Protein AF-A0A3R7WYT6-F1 (afdb_monomer)

Organism: Aphanomyces astaci (NCBI:txid112090)

Sequence (125 aa):
LLHLFDGASHAQTTALLLATGFLLGGPANLISTAISADLGSHDSLREDTAALATVTGIIDGTGSVGAAIVQFLVGYLAGCHPVGEGGTMVCTWGPVFVLLQVSGILSCVCLVPLVANELKRTCRR

Radius of gyration: 19.79 Å; Cα contacts (8 Å, |Δi|>4): 42; chains: 1; bounding box: 41×32×58 Å

Mean predicted aligned error: 7.79 Å

Secondary structure (DSSP, 8-state):
-GGG-TT--HHHHHHHHHHHHHHHHHHHHHHHHHHHHHHHHSTTTSS-HHHHHHHHHHHHHHHHHHHHHHHHHHHHHTSEEEETTTTEEEE-SHHHHHHHHHHHHHHHHHHHHHHHHHHHHHHT-

Structure (mmCIF, N/CA/C/O backbone):
data_AF-A0A3R7WYT6-F1
#
_entry.id   AF-A0A3R7WYT6-F1
#
loop_
_atom_site.group_PDB
_atom_site.id
_atom_site.type_symbol
_atom_site.label_atom_id
_atom_site.label_alt_id
_atom_site.label_comp_id
_atom_site.label_asym_id
_atom_site.label_entity_id
_atom_site.label_seq_id
_atom_site.pdbx_PDB_ins_code
_atom_site.Cartn_x
_atom_site.Cartn_y
_atom_site.Cartn_z
_atom_site.occupancy
_atom_site.B_iso_or_equiv
_atom_site.auth_seq_id
_atom_site.auth_comp_id
_atom_site.auth_asym_id
_atom_site.auth_atom_id
_atom_site.pdbx_PDB_model_num
ATOM 1 N N . LEU A 1 1 ? 1.431 2.350 -19.086 1.00 50.31 1 LEU A N 1
ATOM 2 C CA . LEU A 1 1 ? 2.169 3.186 -18.111 1.00 50.31 1 LEU A CA 1
ATOM 3 C C . LEU A 1 1 ? 3.661 2.838 -18.059 1.00 50.31 1 LEU A C 1
ATOM 5 O O . LEU A 1 1 ? 4.454 3.752 -18.171 1.00 50.31 1 LEU A O 1
ATOM 9 N N . LEU A 1 2 ? 4.060 1.557 -17.996 1.00 50.03 2 LEU A N 1
ATOM 10 C CA . LEU A 1 2 ? 5.475 1.136 -18.108 1.00 50.03 2 LEU A CA 1
ATOM 11 C C . LEU A 1 2 ? 6.174 1.605 -19.401 1.00 50.03 2 LEU A C 1
ATOM 13 O O . LEU A 1 2 ? 7.312 2.047 -19.342 1.00 50.03 2 LEU A O 1
ATOM 17 N N . HIS A 1 3 ? 5.468 1.641 -20.536 1.00 54.06 3 HIS A N 1
ATOM 18 C CA . HIS A 1 3 ? 5.994 2.206 -21.791 1.00 54.06 3 HIS A CA 1
ATOM 19 C C . HIS A 1 3 ? 6.147 3.744 -21.806 1.00 54.06 3 HIS A C 1
ATOM 21 O O . HIS A 1 3 ? 6.733 4.268 -22.742 1.00 54.06 3 HIS A O 1
ATOM 27 N N . LEU A 1 4 ? 5.636 4.483 -20.804 1.00 54.91 4 LEU A N 1
ATOM 28 C CA . LEU A 1 4 ? 5.896 5.931 -20.671 1.00 54.91 4 LEU A CA 1
ATOM 29 C C . LEU A 1 4 ? 7.208 6.235 -19.927 1.00 54.91 4 LEU A C 1
ATOM 31 O O . LEU A 1 4 ? 7.649 7.379 -19.933 1.00 54.91 4 LEU A O 1
ATOM 35 N N . PHE A 1 5 ? 7.815 5.238 -19.275 1.00 57.91 5 PHE A N 1
ATOM 36 C CA . PHE A 1 5 ? 9.052 5.402 -18.503 1.00 57.91 5 PHE A CA 1
ATOM 37 C C . PHE A 1 5 ? 10.320 5.072 -19.286 1.00 57.91 5 PHE A C 1
ATOM 39 O O . PHE A 1 5 ? 11.415 5.254 -18.752 1.00 57.91 5 PHE A O 1
ATOM 46 N N . ASP A 1 6 ? 10.183 4.637 -20.539 1.00 52.59 6 ASP A N 1
ATOM 47 C CA . ASP A 1 6 ? 11.293 4.362 -21.451 1.00 52.59 6 ASP A CA 1
ATOM 48 C C . ASP A 1 6 ? 11.920 5.702 -21.902 1.00 52.59 6 ASP A C 1
ATOM 50 O O . ASP A 1 6 ? 11.679 6.206 -22.995 1.00 52.59 6 ASP A O 1
ATOM 54 N N . GLY A 1 7 ? 12.621 6.364 -20.971 1.00 59.94 7 GLY A N 1
ATOM 55 C CA . GLY A 1 7 ? 13.177 7.715 -21.122 1.00 59.94 7 GLY A CA 1
ATOM 56 C C . GLY A 1 7 ? 12.939 8.682 -19.951 1.00 59.94 7 GLY A C 1
ATOM 57 O O . GLY A 1 7 ? 13.263 9.862 -20.077 1.00 59.94 7 GLY A O 1
ATOM 58 N N . ALA A 1 8 ? 12.378 8.236 -18.819 1.00 67.06 8 ALA A N 1
ATOM 59 C CA . ALA A 1 8 ? 12.153 9.115 -17.667 1.00 67.06 8 ALA A CA 1
ATOM 60 C C . ALA A 1 8 ? 13.474 9.586 -17.036 1.00 67.06 8 ALA A C 1
ATOM 62 O O . ALA A 1 8 ? 14.375 8.789 -16.768 1.00 67.06 8 ALA A O 1
ATOM 63 N N . SER A 1 9 ? 13.582 10.889 -16.758 1.00 79.81 9 SER A N 1
ATOM 64 C CA . SER A 1 9 ? 14.785 11.442 -16.134 1.00 79.81 9 SER A CA 1
ATOM 65 C C . SER A 1 9 ? 14.929 10.950 -14.689 1.00 79.81 9 SER A C 1
ATOM 67 O O . SER A 1 9 ? 13.937 10.705 -13.997 1.00 79.81 9 SER A O 1
ATOM 69 N N . HIS A 1 10 ? 16.164 10.863 -14.186 1.00 77.94 10 HIS A N 1
ATOM 70 C CA . HIS A 1 10 ? 16.430 10.479 -12.792 1.00 77.94 10 HIS A CA 1
ATOM 71 C C . HIS A 1 10 ? 15.645 11.328 -11.777 1.00 77.94 10 HIS A C 1
ATOM 73 O O . HIS A 1 10 ? 15.231 10.819 -10.734 1.00 77.94 10 HIS A O 1
ATOM 79 N N . ALA A 1 11 ? 15.383 12.599 -12.100 1.00 85.00 11 ALA A N 1
ATOM 80 C CA . ALA A 1 11 ? 14.585 13.489 -11.264 1.00 85.00 11 ALA A CA 1
ATOM 81 C C . ALA A 1 11 ? 13.107 13.070 -11.212 1.00 85.00 11 ALA A C 1
ATOM 83 O O . ALA A 1 11 ? 12.509 13.092 -10.139 1.00 85.00 11 ALA A O 1
ATOM 84 N N . GLN A 1 12 ? 12.525 12.635 -12.336 1.00 82.25 12 GLN A N 1
ATOM 85 C CA . GLN A 1 12 ? 11.139 12.159 -12.380 1.00 82.25 12 GLN A CA 1
ATOM 86 C C . GLN A 1 12 ? 10.973 10.873 -11.574 1.00 82.25 12 GLN A C 1
ATOM 88 O O . GLN A 1 12 ? 10.080 10.793 -10.735 1.00 82.25 12 GLN A O 1
ATOM 93 N N . THR A 1 13 ? 11.862 9.897 -11.767 1.00 82.75 13 THR A N 1
ATOM 94 C CA . THR A 1 13 ? 11.832 8.641 -11.004 1.00 82.75 13 THR A CA 1
ATOM 95 C C . THR A 1 13 ? 12.000 8.899 -9.509 1.00 82.75 13 THR A C 1
ATOM 97 O O . THR A 1 13 ? 11.243 8.360 -8.708 1.00 82.75 13 THR A O 1
ATOM 100 N N . THR A 1 14 ? 12.921 9.785 -9.121 1.00 84.75 14 THR A N 1
ATOM 101 C CA . THR A 1 14 ? 13.118 10.161 -7.710 1.00 84.75 14 THR A CA 1
ATOM 102 C C . THR A 1 14 ? 11.873 10.825 -7.123 1.00 84.75 14 THR A C 1
ATOM 104 O O . THR A 1 14 ? 11.423 10.436 -6.047 1.00 84.75 14 THR A O 1
ATOM 107 N N . ALA A 1 15 ? 11.277 11.789 -7.831 1.00 89.19 15 ALA A N 1
ATOM 108 C CA . ALA A 1 15 ? 10.064 12.465 -7.378 1.00 89.19 15 ALA A CA 1
ATOM 109 C C . ALA A 1 15 ? 8.888 11.490 -7.224 1.00 89.19 15 ALA A C 1
ATOM 111 O O . ALA A 1 15 ? 8.150 11.560 -6.245 1.00 89.19 15 ALA A O 1
ATOM 112 N N . LEU A 1 16 ? 8.737 10.548 -8.157 1.00 85.88 16 LEU A N 1
ATOM 113 C CA . LEU A 1 16 ? 7.693 9.527 -8.110 1.00 85.88 16 LEU A CA 1
ATOM 114 C C . LEU A 1 16 ? 7.899 8.540 -6.965 1.00 85.88 16 LEU A C 1
ATOM 116 O O . LEU A 1 16 ? 6.942 8.235 -6.259 1.00 85.88 16 LEU A O 1
ATOM 120 N N . LEU A 1 17 ? 9.127 8.071 -6.739 1.00 86.56 17 LEU A N 1
ATOM 121 C CA . LEU A 1 17 ? 9.446 7.210 -5.598 1.00 86.56 17 LEU A CA 1
ATOM 122 C C . LEU A 1 17 ? 9.182 7.925 -4.267 1.00 86.56 17 LEU A C 1
ATOM 124 O O . LEU A 1 17 ? 8.598 7.340 -3.359 1.00 86.56 17 LEU A O 1
ATOM 128 N N . LEU A 1 18 ? 9.540 9.206 -4.164 1.00 88.56 18 LEU A N 1
ATOM 129 C CA . LEU A 1 18 ? 9.296 9.998 -2.960 1.00 88.56 18 LEU A CA 1
ATOM 130 C C . LEU A 1 18 ? 7.796 10.230 -2.722 1.00 88.56 18 LEU A C 1
ATOM 132 O O . LEU A 1 18 ? 7.304 10.022 -1.613 1.00 88.56 18 LEU A O 1
ATOM 136 N N . ALA A 1 19 ? 7.058 10.602 -3.770 1.00 88.69 19 ALA A N 1
ATOM 137 C CA . ALA A 1 19 ? 5.615 10.802 -3.697 1.00 88.69 19 ALA A CA 1
ATOM 138 C C . ALA A 1 19 ? 4.882 9.503 -3.340 1.00 88.69 19 ALA A C 1
ATOM 140 O O . ALA A 1 19 ? 4.051 9.499 -2.437 1.00 88.69 19 ALA A O 1
ATOM 141 N N . THR A 1 20 ? 5.204 8.391 -4.004 1.00 86.56 20 THR A N 1
ATOM 142 C CA . THR A 1 20 ? 4.601 7.083 -3.706 1.00 86.56 20 THR A CA 1
ATOM 143 C C . THR A 1 20 ? 4.951 6.596 -2.304 1.00 86.56 20 THR A C 1
ATOM 145 O O . THR A 1 20 ? 4.057 6.138 -1.602 1.00 86.56 20 THR A O 1
ATOM 148 N N . GLY A 1 21 ? 6.195 6.759 -1.843 1.00 86.62 21 GLY A N 1
ATOM 149 C CA . GLY A 1 21 ? 6.590 6.416 -0.475 1.00 86.62 21 GLY A CA 1
ATOM 150 C C . GLY A 1 21 ? 5.810 7.204 0.579 1.00 86.62 21 GLY A C 1
ATOM 151 O O . GLY A 1 21 ? 5.282 6.616 1.523 1.00 86.62 21 GLY A O 1
ATOM 152 N N . PHE A 1 22 ? 5.661 8.518 0.388 1.00 87.06 22 PHE A N 1
ATOM 153 C CA . PHE A 1 22 ? 4.864 9.363 1.279 1.00 87.06 22 PHE A CA 1
ATOM 154 C C . PHE A 1 22 ? 3.374 8.984 1.258 1.00 87.06 22 PHE A C 1
ATOM 156 O O . PHE A 1 22 ? 2.761 8.797 2.311 1.00 87.06 22 PHE A O 1
ATOM 163 N N . LEU A 1 23 ? 2.799 8.827 0.061 1.00 86.25 23 LEU A N 1
ATOM 164 C CA . LEU A 1 23 ? 1.373 8.559 -0.136 1.00 86.25 23 LEU A CA 1
ATOM 165 C C . LEU A 1 23 ? 0.949 7.132 0.218 1.00 86.25 23 LEU A C 1
ATOM 167 O O . LEU A 1 23 ? -0.227 6.932 0.486 1.00 86.25 23 LEU A O 1
ATOM 171 N N . LEU A 1 24 ? 1.844 6.143 0.218 1.00 85.38 24 LEU A N 1
ATOM 172 C CA . LEU A 1 24 ? 1.527 4.793 0.700 1.00 85.38 24 LEU A CA 1
ATOM 173 C C . LEU A 1 24 ? 1.856 4.644 2.187 1.00 85.38 24 LEU A C 1
ATOM 175 O O . LEU A 1 24 ? 1.044 4.111 2.942 1.00 85.38 24 LEU A O 1
ATOM 179 N N . GLY A 1 25 ? 3.020 5.136 2.620 1.00 84.94 25 GLY A N 1
ATOM 180 C CA . GLY A 1 25 ? 3.475 5.006 4.003 1.00 84.94 25 GLY A CA 1
ATOM 181 C C . GLY A 1 25 ? 2.586 5.756 4.995 1.00 84.94 25 GLY A C 1
ATOM 182 O O . GLY A 1 25 ? 2.270 5.224 6.056 1.00 84.94 25 GLY A O 1
ATOM 183 N N . GLY A 1 26 ? 2.128 6.962 4.642 1.00 84.75 26 GLY A N 1
ATOM 184 C CA . GLY A 1 26 ? 1.229 7.753 5.488 1.00 84.75 26 GLY A CA 1
ATOM 185 C C . GLY A 1 26 ? -0.097 7.034 5.777 1.00 84.75 26 GLY A C 1
ATOM 186 O O . GLY A 1 26 ? -0.370 6.719 6.935 1.00 84.75 26 GLY A O 1
ATOM 187 N N . PRO A 1 27 ? -0.916 6.722 4.755 1.00 84.44 27 PRO A N 1
ATOM 188 C CA . PRO A 1 27 ? -2.189 6.028 4.933 1.00 84.44 27 PRO A CA 1
ATOM 189 C C . PRO A 1 27 ? -2.065 4.653 5.587 1.00 84.44 27 PRO A C 1
ATOM 191 O O . PRO A 1 27 ? -2.882 4.337 6.444 1.00 84.44 27 PRO A O 1
ATOM 194 N N . ALA A 1 28 ? -1.045 3.853 5.252 1.00 85.75 28 ALA A N 1
ATOM 195 C CA . ALA A 1 28 ? -0.854 2.539 5.871 1.00 85.75 28 ALA A CA 1
ATOM 196 C C . ALA A 1 28 ? -0.652 2.642 7.396 1.00 85.75 28 ALA A C 1
ATOM 198 O O . ALA A 1 28 ? -1.309 1.932 8.160 1.00 85.75 28 ALA A O 1
ATOM 199 N N . ASN A 1 29 ? 0.187 3.583 7.843 1.00 87.12 29 ASN A N 1
ATOM 200 C CA . ASN A 1 29 ? 0.417 3.834 9.267 1.00 87.12 29 ASN A CA 1
ATOM 201 C C . ASN A 1 29 ? -0.818 4.437 9.958 1.00 87.12 29 ASN A C 1
ATOM 203 O O . ASN A 1 29 ? -1.132 4.074 11.094 1.00 87.12 29 ASN A O 1
ATOM 207 N N . LEU A 1 30 ? -1.547 5.326 9.273 1.00 86.75 30 LEU A N 1
ATOM 208 C CA . LEU A 1 30 ? -2.779 5.920 9.798 1.00 86.75 30 LEU A CA 1
ATOM 209 C C . LEU A 1 30 ? -3.892 4.885 9.973 1.00 86.75 30 LEU A C 1
ATOM 211 O O . LEU A 1 30 ? -4.586 4.931 10.982 1.00 86.75 30 LEU A O 1
ATOM 215 N N . ILE A 1 31 ? -4.047 3.939 9.041 1.00 87.44 31 ILE A N 1
ATOM 216 C CA . ILE A 1 31 ? -5.064 2.880 9.125 1.00 87.44 31 ILE A CA 1
ATOM 217 C C . ILE A 1 31 ? -4.806 1.986 10.341 1.00 87.44 31 ILE A C 1
ATOM 219 O O . ILE A 1 31 ? -5.713 1.792 11.145 1.00 87.44 31 ILE A O 1
ATOM 223 N N . SER A 1 32 ? -3.578 1.488 10.520 1.00 86.69 32 SER A N 1
ATOM 224 C CA . SER A 1 32 ? -3.234 0.647 11.680 1.00 86.69 32 SER A CA 1
ATOM 225 C C . SER A 1 32 ? -3.450 1.389 13.006 1.00 86.69 32 SER A C 1
ATOM 227 O O . SER A 1 32 ? -4.034 0.849 13.949 1.00 86.69 32 SER A O 1
ATOM 229 N N . THR A 1 33 ? -3.071 2.670 13.046 1.00 87.12 33 THR A N 1
ATOM 230 C CA . THR A 1 33 ? -3.293 3.544 14.207 1.00 87.12 33 THR A CA 1
ATOM 231 C C . THR A 1 33 ? -4.781 3.741 14.491 1.00 87.12 33 THR A C 1
ATOM 233 O O . THR A 1 33 ? -5.211 3.604 15.633 1.00 87.12 33 THR A O 1
ATOM 236 N N . ALA A 1 34 ? -5.576 4.037 13.462 1.00 86.88 34 ALA A N 1
ATOM 237 C CA . ALA A 1 34 ? -7.009 4.266 13.590 1.00 86.88 34 ALA A CA 1
ATOM 238 C C . ALA A 1 34 ? -7.745 3.002 14.051 1.00 86.88 34 ALA A C 1
ATOM 240 O O . ALA A 1 34 ? -8.562 3.090 14.959 1.00 86.88 34 ALA A O 1
ATOM 241 N N . ILE A 1 35 ? -7.417 1.831 13.491 1.00 87.00 35 ILE A N 1
ATOM 242 C CA . ILE A 1 35 ? -8.016 0.551 13.901 1.00 87.00 35 ILE A CA 1
ATOM 243 C C . ILE A 1 35 ? -7.633 0.221 15.349 1.00 87.00 35 ILE A C 1
ATOM 245 O O . ILE A 1 35 ? -8.491 -0.174 16.133 1.00 87.00 35 ILE A O 1
ATOM 249 N N . SER A 1 36 ? -6.370 0.423 15.732 1.00 85.25 36 SER A N 1
ATOM 250 C CA . SER A 1 36 ? -5.919 0.187 17.111 1.00 85.25 36 SER A CA 1
ATOM 251 C C . SER A 1 36 ? -6.619 1.119 18.108 1.00 85.25 36 SER A C 1
ATOM 253 O O . SER A 1 36 ? -7.024 0.686 19.186 1.00 85.25 36 SER A O 1
ATOM 255 N N . ALA A 1 37 ? -6.804 2.391 17.740 1.00 85.94 37 ALA A N 1
ATOM 256 C CA . ALA A 1 37 ? -7.531 3.363 18.551 1.00 85.94 37 ALA A CA 1
ATOM 257 C C . ALA A 1 37 ? -9.028 3.022 18.665 1.00 85.94 37 ALA A C 1
ATOM 259 O O . ALA A 1 37 ? -9.584 3.093 19.761 1.00 85.94 37 ALA A O 1
ATOM 260 N N . ASP A 1 38 ? -9.663 2.613 17.563 1.00 84.50 38 ASP A N 1
ATOM 261 C CA . ASP A 1 38 ? -11.075 2.218 17.533 1.00 84.50 38 ASP A CA 1
ATOM 262 C C . ASP A 1 38 ? -11.320 1.002 18.439 1.00 84.50 38 ASP A C 1
ATOM 264 O O . ASP A 1 38 ? -12.162 1.058 19.338 1.00 84.50 38 ASP A O 1
ATOM 268 N N . LEU A 1 39 ? -10.488 -0.039 18.316 1.00 83.31 39 LEU A N 1
ATOM 269 C CA . LEU A 1 39 ? -10.536 -1.230 19.169 1.00 83.31 39 LEU A CA 1
ATOM 270 C C . LEU A 1 39 ? -10.305 -0.907 20.648 1.00 83.31 39 LEU A C 1
ATOM 272 O O . LEU A 1 39 ? -11.010 -1.440 21.501 1.00 83.31 39 LEU A O 1
ATOM 276 N N . GLY A 1 40 ? -9.358 -0.017 20.962 1.00 80.38 40 GLY A N 1
ATOM 277 C CA . GLY A 1 40 ? -9.087 0.403 22.340 1.00 80.38 40 GLY A CA 1
ATOM 278 C C . GLY A 1 40 ? -10.232 1.197 22.977 1.00 80.38 40 GLY A C 1
ATOM 279 O O . GLY A 1 40 ? -10.365 1.221 24.199 1.00 80.38 40 GLY A O 1
ATOM 280 N N . SER A 1 41 ? -11.078 1.829 22.160 1.00 78.62 41 SER A N 1
ATOM 281 C CA . SER A 1 41 ? -12.252 2.581 22.614 1.00 78.62 41 SER A CA 1
ATOM 282 C C . SER A 1 41 ? -13.541 1.752 22.674 1.00 78.62 41 SER A C 1
ATOM 284 O O . SER A 1 41 ? -14.528 2.208 23.251 1.00 78.62 41 SER A O 1
ATOM 286 N N . HIS A 1 42 ? -13.539 0.538 22.116 1.00 79.44 42 HIS A N 1
ATOM 287 C CA . HIS A 1 42 ? -14.711 -0.330 22.044 1.00 79.44 42 HIS A CA 1
ATOM 288 C C . HIS A 1 42 ? -15.026 -0.941 23.420 1.00 79.44 42 HIS A C 1
ATOM 290 O O . HIS A 1 42 ? -14.158 -1.562 24.033 1.00 79.44 42 HIS A O 1
ATOM 296 N N . ASP A 1 43 ? -16.271 -0.831 23.900 1.00 74.12 43 ASP A N 1
ATOM 297 C CA . ASP A 1 43 ? -16.661 -1.237 25.268 1.00 74.12 43 ASP A CA 1
ATOM 298 C C . ASP A 1 43 ? -16.303 -2.694 25.616 1.00 74.12 43 ASP A C 1
ATOM 300 O O . ASP A 1 43 ? -16.010 -3.006 26.765 1.00 74.12 43 ASP A O 1
ATOM 304 N N . SER A 1 44 ? -16.272 -3.584 24.621 1.00 73.50 44 SER A N 1
ATOM 305 C CA . SER A 1 44 ? -15.912 -5.003 24.783 1.00 73.50 44 SER A CA 1
ATOM 306 C C . SER A 1 44 ? -14.413 -5.270 24.989 1.00 73.50 44 SER A C 1
ATOM 308 O O . SER A 1 44 ? -14.057 -6.371 25.389 1.00 73.50 44 SER A O 1
ATOM 310 N N . LEU A 1 45 ? -13.543 -4.307 24.665 1.00 74.25 45 LEU A N 1
ATOM 311 C CA . LEU A 1 45 ? -12.077 -4.452 24.668 1.00 74.25 45 LEU A CA 1
ATOM 312 C C . LEU A 1 45 ? -11.371 -3.364 25.493 1.00 74.25 45 LEU A C 1
ATOM 314 O O . LEU A 1 45 ? -10.185 -3.487 25.785 1.00 74.25 45 LEU A O 1
ATOM 318 N N . ARG A 1 46 ? -12.090 -2.309 25.892 1.00 72.94 46 ARG A N 1
ATOM 319 C CA . ARG A 1 46 ? -11.547 -1.158 26.625 1.00 72.94 46 ARG A CA 1
ATOM 320 C C . ARG A 1 46 ? -10.979 -1.524 28.000 1.00 72.94 46 ARG A C 1
ATOM 322 O O . ARG A 1 46 ? -9.983 -0.942 28.414 1.00 72.94 46 ARG A O 1
ATOM 329 N N . GLU A 1 47 ? -11.609 -2.465 28.704 1.00 81.25 47 GLU A N 1
ATOM 330 C CA . GLU A 1 47 ? -11.148 -2.937 30.022 1.00 81.25 47 GLU A CA 1
ATOM 331 C C . GLU A 1 47 ? -10.320 -4.234 29.947 1.00 81.25 47 GLU A C 1
ATOM 333 O O . GLU A 1 47 ? -9.635 -4.574 30.911 1.00 81.25 47 GLU A O 1
ATOM 338 N N . ASP A 1 48 ? -10.323 -4.929 28.802 1.00 84.12 48 ASP A N 1
ATOM 339 C CA . ASP A 1 48 ? -9.582 -6.178 28.590 1.00 84.12 48 ASP A CA 1
ATOM 340 C C . ASP A 1 48 ? -8.357 -5.951 27.690 1.00 84.12 48 ASP A C 1
ATOM 342 O O . ASP A 1 48 ? -8.383 -6.080 26.460 1.00 84.12 48 ASP A O 1
ATOM 346 N N . THR A 1 49 ? -7.239 -5.626 28.339 1.00 83.06 49 THR A N 1
ATOM 347 C CA . THR A 1 49 ? -5.951 -5.393 27.675 1.00 83.06 49 THR A CA 1
ATOM 348 C C . THR A 1 49 ? -5.393 -6.640 26.989 1.00 83.06 49 THR A C 1
ATOM 350 O O . THR A 1 49 ? -4.663 -6.506 26.005 1.00 83.06 49 THR A O 1
ATOM 353 N N . ALA A 1 50 ? -5.744 -7.847 27.446 1.00 86.38 50 ALA A N 1
ATOM 354 C CA . ALA A 1 50 ? -5.292 -9.095 26.835 1.00 86.38 50 ALA A CA 1
ATOM 355 C C . ALA A 1 50 ? -6.025 -9.365 25.513 1.00 86.38 50 ALA A C 1
ATOM 357 O O . ALA A 1 50 ? -5.401 -9.742 24.513 1.00 86.38 50 ALA A O 1
ATOM 358 N N . ALA A 1 51 ? -7.334 -9.113 25.474 1.00 87.00 51 ALA A N 1
ATOM 359 C CA . ALA A 1 51 ? -8.122 -9.206 24.252 1.00 87.00 51 ALA A CA 1
ATOM 360 C C . ALA A 1 51 ? -7.690 -8.147 23.220 1.00 87.00 51 ALA A C 1
ATOM 362 O O . ALA A 1 51 ? -7.450 -8.486 22.058 1.00 87.00 51 ALA A O 1
ATOM 363 N N . LEU A 1 52 ? -7.490 -6.892 23.643 1.00 86.31 52 LEU A N 1
ATOM 364 C CA . LEU A 1 52 ? -6.995 -5.816 22.774 1.00 86.31 52 LEU A CA 1
ATOM 365 C C . LEU A 1 52 ? -5.609 -6.135 22.184 1.00 86.31 52 LEU A C 1
ATOM 367 O O . LEU A 1 52 ? -5.390 -5.965 20.980 1.00 86.31 52 LEU A O 1
ATOM 371 N N . ALA A 1 53 ? -4.682 -6.638 23.007 1.00 88.38 53 ALA A N 1
ATOM 372 C CA . ALA A 1 53 ? -3.353 -7.052 22.559 1.00 88.38 53 ALA A CA 1
ATOM 373 C C . ALA A 1 53 ? -3.420 -8.196 21.537 1.00 88.38 53 ALA A C 1
ATOM 375 O O . ALA A 1 53 ? -2.678 -8.189 20.557 1.00 88.38 53 ALA A O 1
ATOM 376 N N . THR A 1 54 ? -4.342 -9.146 21.719 1.00 91.50 54 THR A N 1
ATOM 377 C CA . THR A 1 54 ? -4.538 -10.262 20.783 1.00 91.50 54 THR A CA 1
ATOM 378 C C . THR A 1 54 ? -5.024 -9.770 19.422 1.00 91.50 54 THR A C 1
ATOM 380 O O . THR A 1 54 ? -4.454 -10.145 18.399 1.00 91.50 54 THR A O 1
ATOM 383 N N . VAL A 1 55 ? -6.036 -8.894 19.383 1.00 89.44 55 VAL A N 1
ATOM 384 C CA . VAL A 1 55 ? -6.546 -8.349 18.112 1.00 89.44 55 VAL A CA 1
ATOM 385 C C . VAL A 1 55 ? -5.479 -7.499 17.417 1.00 89.44 55 VAL A C 1
ATOM 387 O O . VAL A 1 55 ? -5.274 -7.641 16.212 1.00 89.44 55 VAL A O 1
ATOM 390 N N . THR A 1 56 ? -4.737 -6.687 18.174 1.00 89.12 56 THR A N 1
ATOM 391 C CA . THR A 1 56 ? -3.611 -5.899 17.643 1.00 89.12 56 THR A CA 1
ATOM 392 C C . THR A 1 56 ? -2.517 -6.807 17.074 1.00 89.12 56 THR A C 1
ATOM 394 O O . THR A 1 56 ? -2.029 -6.569 15.971 1.00 89.12 56 THR A O 1
ATOM 397 N N . GLY A 1 57 ? -2.187 -7.894 17.776 1.00 92.12 57 GLY A N 1
ATOM 398 C CA . GLY A 1 57 ? -1.231 -8.901 17.317 1.00 92.12 57 GLY A CA 1
ATOM 399 C C . GLY A 1 57 ? -1.677 -9.629 16.047 1.00 92.12 57 GLY A C 1
ATOM 400 O O . GLY A 1 57 ? -0.847 -9.918 15.190 1.00 92.12 57 GLY A O 1
ATOM 401 N N . ILE A 1 58 ? -2.979 -9.883 15.872 1.00 92.38 58 ILE A N 1
ATOM 402 C CA . ILE A 1 58 ? -3.519 -10.442 14.622 1.00 92.38 58 ILE A CA 1
ATOM 403 C C . ILE A 1 58 ? -3.350 -9.444 13.474 1.00 92.38 58 ILE A C 1
ATOM 405 O O . ILE A 1 58 ? -2.885 -9.826 12.401 1.00 92.38 58 ILE A O 1
ATOM 409 N N . ILE A 1 59 ? -3.692 -8.172 13.688 1.00 89.75 59 ILE A N 1
ATOM 410 C CA . ILE A 1 59 ? -3.567 -7.131 12.659 1.00 89.75 59 ILE A CA 1
ATOM 411 C C . ILE A 1 59 ? -2.105 -7.000 12.219 1.00 89.75 59 ILE A C 1
ATOM 413 O O . ILE A 1 59 ? -1.809 -7.145 11.031 1.00 89.75 59 ILE A O 1
ATOM 417 N N . ASP A 1 60 ? -1.186 -6.817 13.165 1.00 88.69 60 ASP A N 1
ATOM 418 C CA . ASP A 1 60 ? 0.244 -6.685 12.872 1.00 88.69 60 ASP A CA 1
ATOM 419 C C . ASP A 1 60 ? 0.832 -7.963 12.245 1.00 88.69 60 ASP A C 1
ATOM 421 O O . ASP A 1 60 ? 1.573 -7.918 11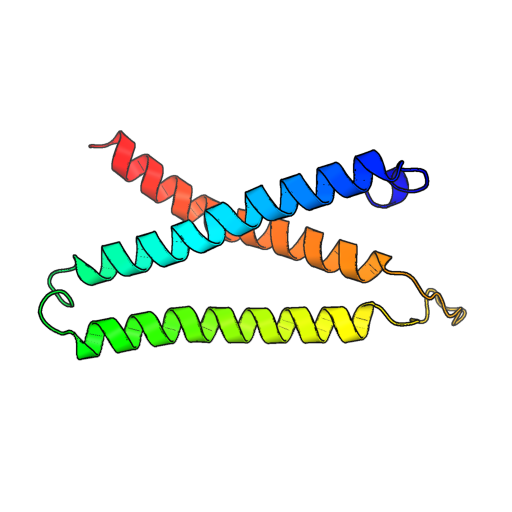.256 1.00 88.69 60 ASP A O 1
ATOM 425 N N . GLY A 1 61 ? 0.406 -9.131 12.738 1.00 92.31 61 GLY A N 1
ATOM 426 C CA . GLY A 1 61 ? 0.774 -10.430 12.182 1.00 92.31 61 GLY A CA 1
ATOM 427 C C . GLY A 1 61 ? 0.364 -10.576 10.715 1.00 92.31 61 GLY A C 1
ATOM 428 O O . GLY A 1 61 ? 1.175 -10.988 9.884 1.00 92.31 61 GLY A O 1
ATOM 429 N N . THR A 1 62 ? -0.862 -10.183 10.356 1.00 93.19 62 THR A N 1
ATOM 430 C CA . THR A 1 62 ? -1.313 -10.211 8.953 1.00 93.19 62 THR A CA 1
ATOM 431 C C . THR A 1 62 ? -0.550 -9.221 8.071 1.00 93.19 62 THR A C 1
ATOM 433 O O . THR A 1 62 ? -0.205 -9.565 6.937 1.00 93.19 62 THR A O 1
ATOM 436 N N . GLY A 1 63 ? -0.206 -8.038 8.594 1.00 89.94 63 GLY A N 1
ATOM 437 C CA . GLY A 1 63 ? 0.652 -7.071 7.905 1.00 89.94 63 GLY A CA 1
ATOM 438 C C . GLY A 1 63 ? 2.035 -7.646 7.589 1.00 89.94 63 GLY A C 1
ATOM 439 O O . GLY A 1 63 ? 2.504 -7.561 6.451 1.00 89.94 63 GLY A O 1
ATOM 440 N N . SER A 1 64 ? 2.647 -8.322 8.563 1.00 92.50 64 SER A N 1
ATOM 441 C CA . SER A 1 64 ? 3.950 -8.982 8.413 1.00 92.50 64 SER A CA 1
ATOM 442 C C . SER A 1 64 ? 3.924 -10.131 7.399 1.00 92.50 64 SER A C 1
ATOM 444 O O . SER A 1 64 ? 4.831 -10.245 6.572 1.00 92.50 64 SER A O 1
ATOM 446 N N . VAL A 1 65 ? 2.870 -10.957 7.395 1.00 95.50 65 VAL A N 1
ATOM 447 C CA . VAL A 1 65 ? 2.695 -12.027 6.394 1.00 95.50 65 VAL A CA 1
ATOM 448 C C . VAL A 1 65 ? 2.572 -11.445 4.984 1.00 95.50 65 VAL A C 1
ATOM 450 O O . VAL A 1 65 ? 3.230 -11.926 4.059 1.00 95.50 65 VAL A O 1
ATOM 453 N N . GLY A 1 66 ? 1.784 -10.381 4.810 1.00 91.81 66 GLY A N 1
ATOM 454 C CA . GLY A 1 66 ? 1.667 -9.684 3.528 1.00 91.81 66 GLY A CA 1
ATOM 455 C C . GLY A 1 66 ? 3.009 -9.126 3.046 1.00 91.81 66 GLY A C 1
ATOM 456 O O . GLY A 1 66 ? 3.379 -9.321 1.886 1.00 91.81 66 GLY A O 1
ATOM 457 N N . ALA A 1 67 ? 3.775 -8.500 3.943 1.00 92.12 67 ALA A N 1
ATOM 458 C CA . ALA A 1 67 ? 5.112 -8.001 3.638 1.00 92.12 67 ALA A CA 1
ATOM 459 C C . ALA A 1 67 ? 6.059 -9.131 3.203 1.00 92.12 67 ALA A C 1
ATOM 461 O O . ALA A 1 67 ? 6.753 -8.985 2.198 1.00 92.12 67 ALA A O 1
ATOM 462 N N . ALA A 1 68 ? 6.042 -10.276 3.891 1.00 95.69 68 ALA A N 1
ATOM 463 C CA . ALA A 1 68 ? 6.856 -11.434 3.530 1.00 95.69 68 ALA A CA 1
ATOM 464 C C . ALA A 1 68 ? 6.520 -11.966 2.126 1.00 95.69 68 ALA A C 1
ATOM 466 O O . ALA A 1 68 ? 7.428 -12.222 1.334 1.00 95.69 68 ALA A O 1
ATOM 467 N N . ILE A 1 69 ? 5.231 -12.070 1.785 1.00 94.81 69 ILE A N 1
ATOM 468 C CA . ILE A 1 69 ? 4.782 -12.504 0.453 1.00 94.81 69 ILE A CA 1
ATOM 469 C C . ILE A 1 69 ? 5.262 -11.528 -0.623 1.00 94.81 69 ILE A C 1
ATOM 471 O O . ILE A 1 69 ? 5.815 -11.951 -1.638 1.00 94.81 69 ILE A O 1
ATOM 475 N N . VAL A 1 70 ? 5.089 -10.220 -0.408 1.00 93.25 70 VAL A N 1
ATOM 476 C CA . VAL A 1 70 ? 5.532 -9.205 -1.372 1.00 93.25 70 VAL A CA 1
ATOM 477 C C . VAL A 1 70 ? 7.049 -9.245 -1.541 1.00 93.25 70 VAL A C 1
ATOM 479 O O . VAL A 1 70 ? 7.515 -9.247 -2.674 1.00 93.25 70 VAL A O 1
ATOM 482 N N . GLN A 1 71 ? 7.825 -9.340 -0.457 1.00 94.19 71 GLN A N 1
ATOM 483 C CA . GLN A 1 71 ? 9.287 -9.428 -0.542 1.00 94.19 71 GLN A CA 1
ATOM 484 C C . GLN A 1 71 ? 9.754 -10.704 -1.256 1.00 94.19 71 GLN A C 1
ATOM 486 O O . GLN A 1 71 ? 10.663 -10.644 -2.083 1.00 94.19 71 GLN A O 1
ATOM 491 N N . PHE A 1 72 ? 9.096 -11.842 -1.015 1.00 93.81 72 PHE A N 1
ATOM 492 C CA . PHE A 1 72 ? 9.361 -13.082 -1.745 1.00 93.81 72 PHE A CA 1
ATOM 493 C C . PHE A 1 72 ? 9.100 -12.925 -3.251 1.00 93.81 72 PHE A C 1
ATOM 495 O O . PHE A 1 72 ? 9.952 -13.270 -4.071 1.00 93.81 72 PHE A O 1
ATOM 502 N N . LEU A 1 73 ? 7.951 -12.352 -3.623 1.00 92.56 73 LEU A N 1
ATOM 503 C CA . LEU A 1 73 ? 7.591 -12.119 -5.022 1.00 92.56 73 LEU A CA 1
ATOM 504 C C . LEU A 1 73 ? 8.533 -11.122 -5.700 1.00 92.56 73 LEU A C 1
ATOM 506 O O . LEU A 1 73 ? 8.929 -11.352 -6.836 1.00 92.56 73 LEU A O 1
ATOM 510 N N . VAL A 1 74 ? 8.928 -10.044 -5.018 1.00 93.06 74 VAL A N 1
ATOM 511 C CA . VAL A 1 74 ? 9.917 -9.084 -5.530 1.00 93.06 74 VAL A CA 1
ATOM 512 C C . VAL A 1 74 ? 11.243 -9.787 -5.811 1.00 93.06 74 VAL A C 1
ATOM 514 O O . VAL A 1 74 ? 11.786 -9.623 -6.899 1.00 93.06 74 VAL A O 1
ATOM 517 N N . GLY A 1 75 ? 11.735 -10.606 -4.877 1.00 91.12 75 GLY A N 1
ATOM 518 C CA . GLY A 1 75 ? 12.970 -11.370 -5.064 1.00 91.12 75 GLY A CA 1
ATOM 519 C C . GLY A 1 75 ? 12.899 -12.336 -6.249 1.00 91.12 75 GLY A C 1
ATOM 520 O O . GLY A 1 75 ? 13.841 -12.421 -7.033 1.00 91.12 75 GLY A O 1
ATOM 521 N N . TYR A 1 76 ? 11.763 -13.015 -6.422 1.00 89.69 76 TYR A N 1
ATOM 522 C CA . TYR A 1 76 ? 11.535 -13.920 -7.549 1.00 89.69 76 TYR A CA 1
ATOM 523 C C . TYR A 1 76 ? 11.431 -1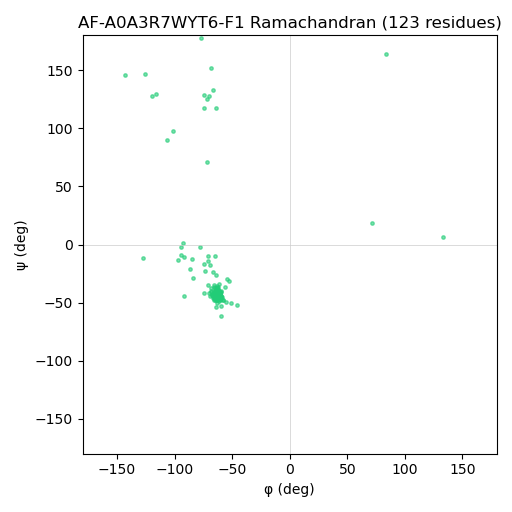3.179 -8.896 1.00 89.69 76 TYR A C 1
ATOM 525 O O . TYR A 1 76 ? 11.984 -13.626 -9.898 1.00 89.69 76 TYR A O 1
ATOM 533 N N . LEU A 1 77 ? 10.747 -12.032 -8.924 1.00 89.56 77 LEU A N 1
ATOM 534 C CA . LEU A 1 77 ? 10.431 -11.280 -10.143 1.00 89.56 77 LEU A CA 1
ATOM 535 C C . LEU A 1 77 ? 11.519 -10.296 -10.588 1.00 89.56 77 LEU A C 1
ATOM 537 O O . LEU A 1 77 ? 11.530 -9.906 -11.752 1.00 89.56 77 LEU A O 1
ATOM 541 N N . ALA A 1 78 ? 12.417 -9.875 -9.694 1.00 88.06 78 ALA A N 1
ATOM 542 C CA . ALA A 1 78 ? 13.537 -8.992 -10.033 1.00 88.06 78 ALA A CA 1
A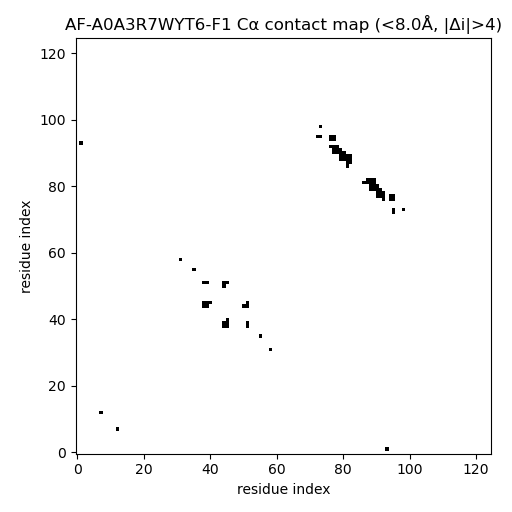TOM 543 C C . ALA A 1 78 ? 14.622 -9.694 -10.875 1.00 88.06 78 ALA A C 1
ATOM 545 O O . ALA A 1 78 ? 15.498 -9.033 -11.436 1.00 88.06 78 ALA A O 1
ATOM 546 N N . GLY A 1 79 ? 14.582 -11.029 -10.942 1.00 84.62 79 GLY A N 1
ATOM 547 C CA . GLY A 1 79 ? 15.526 -11.847 -11.691 1.00 84.62 79 GLY A CA 1
ATOM 548 C C . GLY A 1 79 ? 15.285 -11.876 -13.204 1.00 84.62 79 GLY A C 1
ATOM 549 O O . GLY A 1 79 ? 14.330 -11.317 -13.748 1.00 84.62 79 GLY A O 1
ATOM 550 N N . CYS A 1 80 ? 16.178 -12.577 -13.900 1.00 83.19 80 CYS A N 1
ATOM 551 C CA . CYS A 1 80 ? 16.010 -12.865 -15.318 1.00 83.19 80 CYS A CA 1
ATOM 552 C C . CYS A 1 80 ? 14.902 -13.903 -15.494 1.00 83.19 80 CYS A C 1
ATOM 554 O O . CYS A 1 80 ? 14.960 -14.980 -14.901 1.00 83.19 80 CYS A O 1
ATOM 556 N N . HIS A 1 81 ? 13.904 -13.581 -16.308 1.00 80.19 81 HIS A N 1
ATOM 557 C CA . HIS A 1 81 ? 12.789 -14.475 -16.593 1.00 80.19 81 HIS A CA 1
ATOM 558 C C . HIS A 1 81 ? 12.652 -14.670 -18.107 1.00 80.19 81 HIS A C 1
ATOM 560 O O . HIS A 1 81 ? 12.958 -13.755 -18.881 1.00 80.19 81 HIS A O 1
ATOM 566 N N . PRO A 1 82 ? 12.227 -15.864 -18.554 1.00 81.06 82 PRO A N 1
ATOM 567 C CA . PRO A 1 82 ? 11.957 -16.106 -19.961 1.00 81.06 82 PRO A CA 1
ATOM 568 C C . PRO A 1 82 ? 10.703 -15.332 -20.382 1.00 81.06 82 PRO A C 1
ATOM 570 O O . PRO A 1 82 ? 9.650 -15.455 -19.754 1.00 81.06 82 PRO A O 1
ATOM 573 N N . VAL A 1 83 ? 10.809 -14.540 -21.450 1.00 76.62 83 VAL A N 1
ATOM 574 C CA . VAL A 1 83 ? 9.681 -13.798 -22.032 1.00 76.62 83 VAL A CA 1
ATOM 575 C C . VAL A 1 83 ? 9.457 -14.234 -23.478 1.00 76.62 83 VAL A C 1
ATOM 577 O O . VAL A 1 83 ? 10.373 -14.213 -24.304 1.00 76.62 83 VAL A O 1
ATOM 580 N N . GLY A 1 84 ? 8.207 -14.601 -23.774 1.00 76.56 84 GLY A N 1
ATOM 581 C CA . GLY A 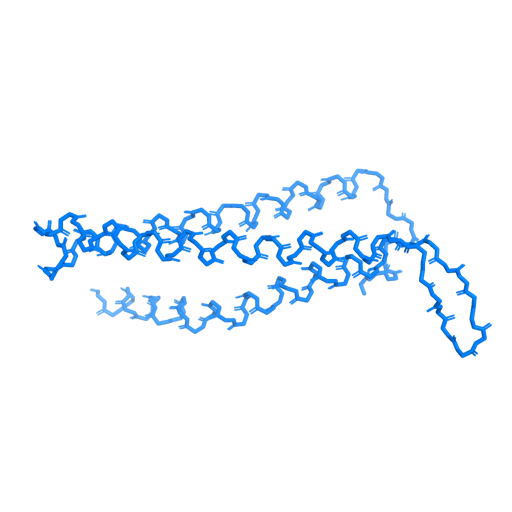1 84 ? 7.760 -15.094 -25.079 1.00 76.56 84 GLY A CA 1
ATOM 582 C C . GLY A 1 84 ? 8.003 -16.593 -25.295 1.00 76.56 84 GLY A C 1
ATOM 583 O O . GLY A 1 84 ? 8.796 -17.223 -24.598 1.00 76.56 84 GLY A O 1
ATOM 584 N N . GLU A 1 85 ? 7.332 -17.168 -26.298 1.00 72.69 85 GLU A N 1
ATOM 585 C CA . GLU A 1 85 ? 7.406 -18.605 -26.632 1.00 72.69 85 GLU A CA 1
ATOM 586 C C . GLU A 1 85 ? 8.802 -19.064 -27.116 1.00 72.69 85 GLU A C 1
ATOM 588 O O . GLU A 1 85 ? 9.062 -20.259 -27.208 1.00 72.69 85 GLU A O 1
ATOM 593 N N . GLY A 1 86 ? 9.726 -18.128 -27.376 1.00 72.88 86 GLY A N 1
ATOM 594 C CA . GLY A 1 86 ? 11.109 -18.392 -27.800 1.00 72.88 86 GLY A CA 1
ATOM 595 C C . GLY A 1 86 ? 12.154 -18.472 -26.676 1.00 72.88 86 GLY A C 1
ATOM 596 O O . GLY A 1 86 ? 13.331 -18.656 -26.970 1.00 72.88 86 GLY A O 1
ATOM 597 N N . GLY A 1 87 ? 11.767 -18.322 -25.401 1.00 80.06 87 GLY A N 1
ATOM 598 C CA . GLY A 1 87 ? 12.671 -18.535 -24.258 1.00 80.06 87 GLY A CA 1
ATOM 599 C C . GLY A 1 87 ? 13.757 -17.469 -24.053 1.00 80.06 87 GLY A C 1
ATOM 600 O O . GLY A 1 87 ? 14.740 -17.718 -23.354 1.00 80.06 87 GLY A O 1
ATOM 601 N N . THR A 1 88 ? 13.604 -16.279 -24.635 1.00 78.19 88 THR A N 1
ATOM 602 C CA . THR A 1 88 ? 14.553 -15.171 -24.455 1.00 78.19 88 THR A CA 1
ATOM 603 C C . THR A 1 88 ? 14.574 -14.721 -22.996 1.00 78.19 88 THR A C 1
ATOM 605 O O . THR A 1 88 ? 13.565 -14.256 -22.466 1.00 78.19 88 THR A O 1
ATOM 608 N N . MET A 1 89 ? 15.725 -14.859 -22.339 1.00 79.38 89 MET A N 1
ATOM 609 C CA . MET A 1 89 ? 15.939 -14.386 -20.971 1.00 79.38 89 MET A CA 1
ATOM 610 C C . MET A 1 89 ? 16.084 -12.867 -20.972 1.00 79.38 89 MET A C 1
ATOM 612 O O . MET A 1 89 ? 17.034 -12.333 -21.546 1.00 79.38 89 MET A O 1
ATOM 616 N N . VAL A 1 90 ? 15.170 -12.172 -20.302 1.00 81.25 90 VAL A N 1
ATOM 617 C CA . VAL A 1 90 ? 15.272 -10.728 -20.072 1.00 81.25 90 VAL A CA 1
ATOM 618 C C . VAL A 1 90 ? 15.388 -10.458 -18.580 1.00 81.25 90 VAL A C 1
ATOM 620 O O . VAL A 1 90 ? 14.614 -10.963 -17.768 1.00 81.25 90 VAL A O 1
ATOM 623 N N . CYS A 1 91 ? 16.387 -9.665 -18.208 1.00 84.56 91 CYS A N 1
ATOM 624 C CA . CYS A 1 91 ? 16.623 -9.253 -16.831 1.00 84.56 91 CYS A CA 1
ATOM 625 C C . CYS A 1 91 ? 16.090 -7.829 -16.688 1.00 84.56 91 CYS A C 1
ATOM 627 O O . CYS A 1 91 ? 16.731 -6.867 -17.109 1.00 84.56 91 CYS A O 1
ATOM 629 N N . THR A 1 92 ? 14.872 -7.695 -16.171 1.00 84.75 92 THR A N 1
ATOM 630 C CA . THR A 1 92 ? 14.207 -6.398 -16.036 1.00 84.75 92 THR A CA 1
ATOM 631 C C . THR A 1 92 ? 13.397 -6.339 -14.752 1.00 84.75 92 THR A C 1
ATOM 633 O O . THR A 1 92 ? 12.789 -7.320 -14.341 1.00 84.75 92 THR A O 1
ATOM 636 N N . TRP A 1 93 ? 13.343 -5.151 -14.154 1.00 84.62 93 TRP A N 1
ATOM 637 C CA . TRP A 1 93 ? 12.487 -4.842 -13.008 1.00 84.62 93 TRP A CA 1
ATOM 638 C C . TRP A 1 93 ? 11.020 -4.604 -13.393 1.00 84.62 93 TRP A C 1
ATOM 640 O O . TRP A 1 93 ? 10.181 -4.384 -12.521 1.00 84.62 93 TRP A O 1
ATOM 650 N N . GLY A 1 94 ? 10.688 -4.654 -14.688 1.00 86.31 94 GLY A N 1
ATOM 651 C CA . GLY A 1 94 ? 9.328 -4.462 -15.197 1.00 86.31 94 GLY A CA 1
ATOM 652 C C . GLY A 1 94 ? 8.251 -5.245 -14.427 1.00 86.31 94 GLY A C 1
ATOM 653 O O . GLY A 1 94 ? 7.300 -4.620 -13.956 1.00 86.31 94 GLY A O 1
ATOM 654 N N . PRO A 1 95 ? 8.394 -6.569 -14.217 1.00 88.06 95 PRO A N 1
ATOM 655 C CA . PRO A 1 95 ? 7.419 -7.363 -13.470 1.00 88.06 95 PRO A CA 1
ATOM 656 C C . PRO A 1 95 ? 7.245 -6.924 -12.012 1.00 88.06 95 PRO A C 1
ATOM 658 O O . PRO A 1 95 ? 6.131 -6.959 -11.495 1.00 88.06 95 PRO A O 1
ATOM 661 N N . VAL A 1 96 ? 8.314 -6.458 -11.359 1.00 90.31 96 VAL A N 1
ATOM 662 C CA . VAL A 1 96 ? 8.242 -5.916 -9.994 1.00 90.31 96 VAL A CA 1
ATOM 663 C C . VAL A 1 96 ? 7.409 -4.635 -9.971 1.00 90.31 96 VAL A C 1
ATOM 665 O O . VAL A 1 96 ? 6.536 -4.480 -9.121 1.00 90.31 96 VAL A O 1
ATOM 668 N N . PHE A 1 97 ? 7.609 -3.734 -10.935 1.00 87.19 97 PHE A N 1
ATOM 669 C CA . PHE A 1 97 ? 6.778 -2.534 -11.045 1.00 87.19 97 PHE A CA 1
ATOM 670 C C . PHE A 1 97 ? 5.310 -2.866 -11.333 1.00 87.19 97 PHE A C 1
ATOM 672 O O . PHE A 1 97 ? 4.425 -2.231 -10.761 1.00 87.19 97 PHE A O 1
ATOM 679 N N . VAL A 1 98 ? 5.030 -3.884 -12.158 1.00 88.88 98 VAL A N 1
ATOM 680 C CA . VAL A 1 98 ? 3.656 -4.376 -12.369 1.00 88.88 98 VAL A CA 1
ATOM 681 C C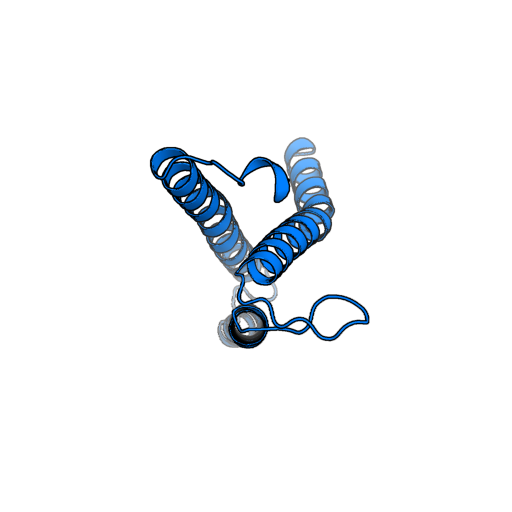 . VAL A 1 98 ? 3.059 -4.896 -11.063 1.00 88.88 98 VAL A C 1
ATOM 683 O O . VAL A 1 98 ? 1.939 -4.516 -10.725 1.00 88.88 98 VAL A O 1
ATOM 686 N N . LEU A 1 99 ? 3.802 -5.709 -10.306 1.00 91.81 99 LEU A N 1
ATOM 687 C CA . LEU A 1 99 ? 3.368 -6.227 -9.007 1.00 91.81 99 LEU A CA 1
ATOM 688 C C . LEU A 1 99 ? 2.976 -5.089 -8.053 1.00 91.81 99 LEU A C 1
ATOM 690 O O . LEU A 1 99 ? 1.890 -5.128 -7.476 1.00 91.81 99 LEU A O 1
ATOM 694 N N . LEU A 1 100 ? 3.831 -4.070 -7.914 1.00 89.75 100 LEU A N 1
ATOM 695 C CA . LEU A 1 100 ? 3.584 -2.915 -7.043 1.00 89.75 100 LEU A CA 1
ATOM 696 C C . LEU A 1 100 ? 2.388 -2.071 -7.509 1.00 89.75 100 LEU A C 1
ATOM 698 O O . LEU A 1 100 ? 1.610 -1.579 -6.694 1.00 89.75 100 LEU A O 1
ATOM 702 N N . GLN A 1 101 ? 2.208 -1.917 -8.822 1.00 89.19 101 GLN A N 1
ATOM 703 C CA . GLN A 1 101 ? 1.078 -1.172 -9.372 1.00 89.19 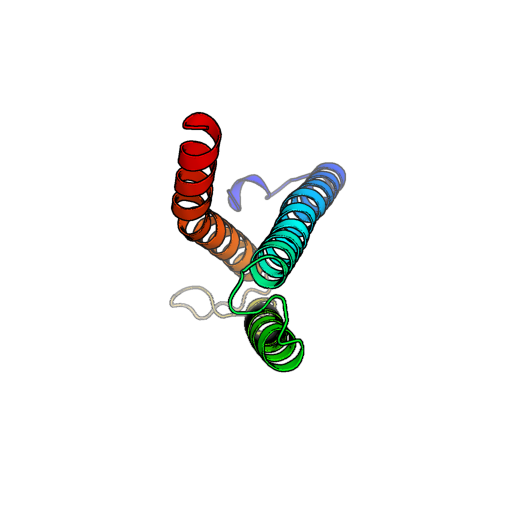101 GLN A CA 1
ATOM 704 C C . GLN A 1 101 ? -0.249 -1.910 -9.144 1.00 89.19 101 GLN A C 1
ATOM 706 O O . GLN A 1 101 ? -1.234 -1.292 -8.740 1.00 89.19 101 GLN A O 1
ATOM 711 N N . VAL A 1 102 ? -0.278 -3.226 -9.386 1.00 91.25 102 VAL A N 1
ATOM 712 C CA . VAL A 1 102 ? -1.469 -4.069 -9.199 1.00 91.25 102 VAL A CA 1
ATOM 713 C C . VAL A 1 102 ? -1.842 -4.163 -7.722 1.00 91.25 102 VAL A C 1
ATOM 715 O O . VAL A 1 102 ? -3.019 -4.023 -7.392 1.00 91.25 102 VAL A O 1
ATOM 718 N N . SER A 1 103 ? -0.868 -4.337 -6.823 1.00 90.38 103 SER A N 1
ATOM 719 C CA . SER A 1 103 ? -1.132 -4.373 -5.380 1.00 90.38 103 SER A CA 1
ATOM 720 C C . SER A 1 103 ? -1.672 -3.037 -4.862 1.00 90.38 103 SER A C 1
ATOM 722 O O . SER A 1 103 ? -2.614 -3.029 -4.069 1.00 90.38 103 SER A O 1
ATOM 724 N N . GLY A 1 104 ? -1.160 -1.908 -5.366 1.00 88.94 104 GLY A N 1
ATOM 725 C CA . GLY A 1 104 ? -1.690 -0.578 -5.067 1.00 88.94 104 GLY A CA 1
ATOM 726 C C . GLY A 1 104 ? -3.143 -0.402 -5.519 1.00 88.94 104 GLY A C 1
ATOM 727 O O . GLY A 1 104 ? -3.979 0.045 -4.737 1.00 88.94 104 GLY A O 1
ATOM 728 N N . ILE A 1 105 ? -3.474 -0.815 -6.749 1.00 90.69 105 ILE A N 1
ATOM 729 C CA . ILE A 1 105 ? -4.854 -0.760 -7.264 1.00 90.69 105 ILE A CA 1
ATOM 730 C C . ILE A 1 105 ? -5.780 -1.646 -6.426 1.00 90.69 105 ILE A C 1
ATOM 732 O O . ILE A 1 105 ? -6.861 -1.203 -6.039 1.00 90.69 105 ILE A O 1
ATOM 736 N N . LEU A 1 106 ? -5.357 -2.873 -6.112 1.00 91.56 106 LEU A N 1
ATOM 737 C CA . LEU A 1 106 ? -6.135 -3.791 -5.284 1.00 91.56 106 LEU A CA 1
ATOM 738 C C . LEU A 1 106 ? -6.380 -3.211 -3.884 1.00 91.56 106 LEU A C 1
ATOM 740 O O . LEU A 1 106 ? -7.505 -3.257 -3.395 1.00 91.56 106 LEU A O 1
ATOM 744 N N . SER A 1 107 ? -5.358 -2.603 -3.277 1.00 90.50 107 SER A N 1
ATOM 745 C CA . SER A 1 107 ? -5.482 -1.897 -1.999 1.00 90.50 107 SER A CA 1
ATOM 746 C C . SER A 1 107 ? -6.529 -0.783 -2.074 1.00 90.50 107 SER A C 1
ATOM 748 O O . SER A 1 107 ? -7.440 -0.738 -1.248 1.00 90.50 107 SER A O 1
ATOM 750 N N . CYS A 1 108 ? -6.485 0.059 -3.113 1.00 89.19 108 CYS A N 1
ATOM 751 C CA . CYS A 1 108 ? -7.501 1.087 -3.326 1.00 89.19 108 CYS A CA 1
ATOM 752 C C . CYS A 1 108 ? -8.907 0.484 -3.454 1.00 89.19 108 CYS A C 1
ATOM 754 O O . CYS A 1 108 ? -9.821 0.951 -2.783 1.00 89.19 108 CYS A O 1
ATOM 756 N N . VAL A 1 109 ? -9.096 -0.566 -4.258 1.00 93.12 109 VAL A N 1
ATOM 757 C CA . VAL A 1 109 ? -10.408 -1.215 -4.436 1.00 93.12 109 VAL A CA 1
ATOM 758 C C . VAL A 1 109 ? -10.950 -1.769 -3.115 1.00 93.12 109 VAL A C 1
ATOM 760 O O . VAL A 1 109 ? -12.128 -1.580 -2.820 1.00 93.12 109 VAL A O 1
ATOM 763 N N . CYS A 1 110 ? -10.104 -2.402 -2.301 1.00 90.06 110 CYS A N 1
ATOM 764 C CA . CYS A 1 110 ? -10.499 -2.951 -1.003 1.00 90.06 110 CYS A CA 1
ATOM 765 C C . CYS A 1 110 ? -10.789 -1.863 0.046 1.00 90.06 110 CYS A C 1
ATOM 767 O O . CYS A 1 110 ? -11.690 -2.030 0.867 1.00 90.06 110 CYS A O 1
ATOM 769 N N . LEU A 1 111 ? -10.062 -0.740 0.017 1.00 89.94 111 LEU A N 1
ATOM 770 C CA . LEU A 1 111 ? -10.221 0.357 0.979 1.00 89.94 111 LEU A CA 1
ATOM 771 C C . LEU A 1 111 ? -11.345 1.336 0.613 1.00 89.94 111 LEU A C 1
ATOM 773 O O . LEU A 1 111 ? -11.952 1.914 1.511 1.00 89.94 111 LEU A O 1
ATOM 777 N N . VAL A 1 112 ? -11.672 1.513 -0.671 1.00 90.88 112 VAL A N 1
ATOM 778 C CA . VAL A 1 112 ? -12.760 2.399 -1.130 1.00 90.88 112 VAL A CA 1
ATOM 779 C C . VAL A 1 112 ? -14.096 2.152 -0.411 1.00 90.88 112 VAL A C 1
ATOM 781 O O . VAL A 1 112 ? -14.661 3.129 0.081 1.00 90.88 112 VAL A O 1
ATOM 78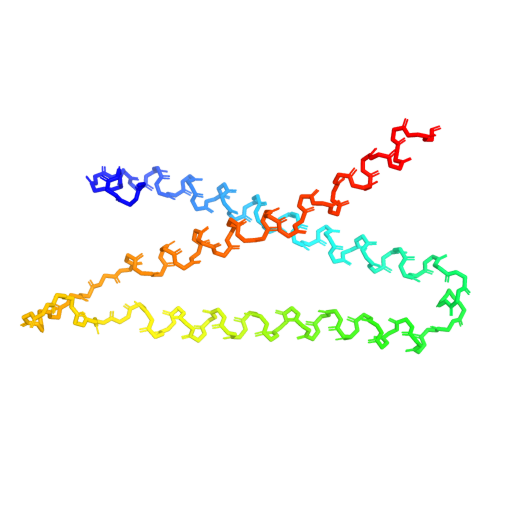4 N N . PRO A 1 113 ? -14.635 0.919 -0.293 1.00 90.44 113 PRO A N 1
ATOM 785 C CA . PRO A 1 113 ? -15.903 0.701 0.406 1.00 90.44 113 PRO A CA 1
ATOM 786 C C . PRO A 1 113 ? -15.809 1.016 1.903 1.00 90.44 113 PRO A C 1
ATOM 788 O O . PRO A 1 113 ? -16.765 1.545 2.471 1.00 90.44 113 PRO A O 1
ATOM 791 N N . LEU A 1 114 ? -14.661 0.742 2.533 1.00 88.94 114 LEU A N 1
ATOM 792 C CA . LEU A 1 114 ? -14.414 1.071 3.937 1.00 88.94 114 LEU A CA 1
ATOM 793 C C . LEU A 1 114 ? -14.437 2.590 4.146 1.00 88.94 114 LEU A C 1
ATOM 795 O O . LEU A 1 114 ? -15.230 3.095 4.937 1.00 88.94 114 LEU A O 1
ATOM 799 N N . VAL A 1 115 ? -13.637 3.324 3.369 1.00 89.56 115 VAL A N 1
ATOM 800 C CA . VAL A 1 115 ? -13.564 4.791 3.428 1.00 89.56 115 VAL A CA 1
ATOM 801 C C . VAL A 1 115 ? -14.912 5.423 3.083 1.00 89.56 115 VAL A C 1
ATOM 803 O O . VAL A 1 115 ? -15.330 6.370 3.741 1.00 89.56 115 VAL A O 1
ATOM 806 N N . ALA A 1 116 ? -15.635 4.891 2.094 1.00 90.94 116 ALA A N 1
ATOM 807 C CA . ALA A 1 116 ? -16.961 5.386 1.736 1.00 90.94 116 ALA A CA 1
ATOM 808 C C . ALA A 1 116 ? -17.97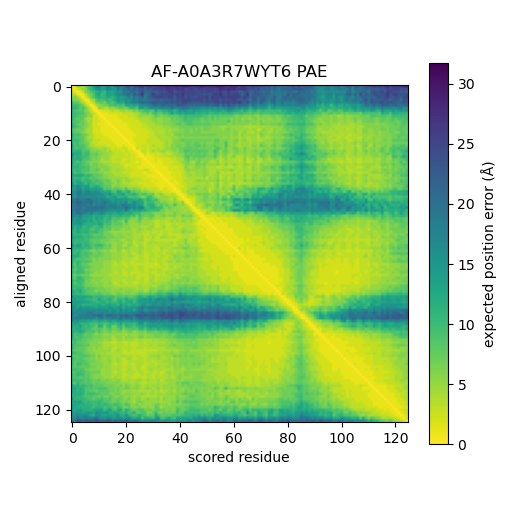5 5.210 2.877 1.00 90.94 116 ALA A C 1
ATOM 810 O O . ALA A 1 116 ? -18.823 6.080 3.082 1.00 90.94 11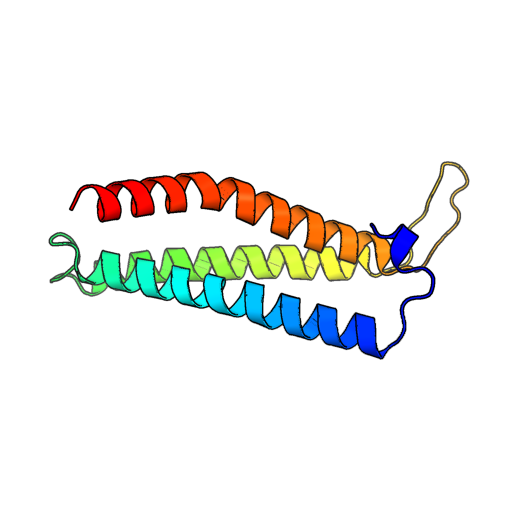6 ALA A O 1
ATOM 811 N N . ASN A 1 117 ? -17.903 4.104 3.620 1.00 90.31 117 ASN A N 1
ATOM 812 C CA . ASN A 1 117 ? -18.763 3.873 4.777 1.00 90.31 117 ASN A CA 1
ATOM 813 C C . ASN A 1 117 ? -18.413 4.806 5.940 1.00 90.31 117 ASN A C 1
ATOM 815 O O . ASN A 1 117 ? -19.326 5.374 6.539 1.00 90.31 117 ASN A O 1
ATOM 819 N N . GLU A 1 118 ? -17.127 5.021 6.215 1.00 87.62 118 GLU A N 1
ATOM 820 C CA . GLU A 1 118 ? -16.691 5.959 7.254 1.00 87.62 118 GLU A CA 1
ATOM 821 C C . GLU A 1 118 ? -17.051 7.406 6.909 1.00 87.62 118 GLU A C 1
ATOM 823 O O . GLU A 1 118 ? -17.647 8.107 7.725 1.00 87.62 118 GLU A O 1
ATOM 828 N N . LEU A 1 119 ? -16.841 7.836 5.662 1.00 87.75 119 LEU A N 1
ATOM 829 C CA . LEU A 1 119 ? -17.234 9.175 5.224 1.00 87.75 119 LEU A CA 1
ATOM 830 C C . LEU A 1 119 ? -18.750 9.385 5.333 1.00 87.75 119 LEU A C 1
ATOM 832 O O . LEU A 1 119 ? -19.197 10.429 5.800 1.00 87.75 119 LEU A O 1
ATOM 836 N N . LYS A 1 120 ? -19.557 8.378 4.969 1.00 92.81 120 LYS A N 1
ATOM 837 C CA . LYS A 1 120 ? -21.015 8.422 5.165 1.00 92.81 120 LYS A CA 1
ATOM 838 C C . LYS A 1 120 ? -21.403 8.509 6.641 1.00 92.81 120 LYS A C 1
ATOM 840 O O . LYS A 1 120 ? -22.359 9.212 6.956 1.00 92.81 120 LYS A O 1
ATOM 845 N N . ARG A 1 121 ? -20.703 7.807 7.539 1.00 87.56 121 ARG A N 1
ATOM 846 C CA . ARG A 1 121 ? -20.932 7.894 8.992 1.00 87.56 121 ARG A CA 1
ATOM 847 C C . ARG A 1 121 ? -20.607 9.291 9.517 1.00 87.56 121 ARG A C 1
ATOM 849 O O . ARG A 1 121 ? -21.419 9.842 10.253 1.00 87.56 121 ARG A O 1
ATOM 856 N N . THR A 1 122 ? -19.485 9.879 9.102 1.00 89.25 122 THR A N 1
ATOM 857 C CA . THR A 1 122 ? -19.084 11.238 9.493 1.00 89.25 122 THR A CA 1
ATOM 858 C C . THR A 1 122 ? -20.012 12.306 8.923 1.00 89.25 122 THR A C 1
ATOM 860 O O . THR A 1 122 ? -20.408 13.190 9.663 1.00 89.25 122 THR A O 1
ATOM 863 N N . CYS A 1 123 ? -20.422 12.219 7.653 1.00 87.81 123 CYS A N 1
ATOM 864 C CA . CYS A 1 123 ? -21.357 13.180 7.051 1.00 87.81 123 CYS A CA 1
ATOM 865 C C . CYS A 1 123 ? -22.791 13.089 7.600 1.00 87.81 123 CYS A C 1
ATOM 867 O O . CYS A 1 123 ? -23.588 13.990 7.354 1.00 87.81 123 CYS A O 1
ATOM 869 N N . ARG A 1 124 ? -23.153 11.984 8.266 1.00 83.62 124 ARG A N 1
ATOM 870 C CA . ARG A 1 124 ? -24.474 11.792 8.886 1.00 83.62 124 ARG A CA 1
ATOM 871 C C . ARG A 1 124 ? -24.494 12.182 10.372 1.00 83.62 124 ARG A C 1
ATOM 873 O O . ARG A 1 124 ? -25.573 12.184 10.963 1.00 83.62 124 ARG A O 1
ATOM 880 N N . ARG A 1 125 ? -23.332 12.462 10.966 1.00 62.69 125 ARG A N 1
ATOM 881 C CA . ARG A 1 125 ? -23.198 13.093 12.285 1.00 62.69 125 ARG A CA 1
ATOM 882 C C . ARG A 1 125 ? -23.221 14.608 12.135 1.00 62.69 125 ARG A C 1
ATOM 884 O O . ARG A 1 125 ? -23.757 15.243 13.064 1.00 62.69 125 ARG A O 1
#

Solvent-accessible surface area (backbone atoms only — not comparable to full-atom values): 7058 Å² total; per-residue (Å²): 113,76,82,72,52,81,79,59,50,73,67,55,55,50,52,48,52,53,49,50,49,51,65,50,51,50,55,56,54,48,50,55,50,50,53,52,52,52,49,53,67,32,85,91,25,52,84,36,66,67,59,42,50,50,56,50,49,52,54,55,49,52,51,51,53,52,49,51,53,51,54,51,51,39,63,65,36,50,38,69,42,69,53,68,99,81,58,48,72,45,72,44,55,62,59,36,55,49,52,56,51,52,51,51,52,51,49,49,62,67,43,47,64,56,52,52,52,52,51,50,54,59,76,72,105

InterPro domains:
  IPR036259 MFS transporter superfamily [G3DSA:1.20.1250.20] (1-125)
  IPR036259 MFS transporter superfamily [SSF103473] (8-116)

Foldseek 3Di:
DVVVCPDDDPVRVVVVVVVCCCVVVVVVVVVLVVVLVVQCPDPVCVPPVPVSVVVNCVVVVVVVVVVVVLVVVQVVQQAFFQDDPVRDTDRDSVVNVVVVVVVVVVVCVVCVVVVVVVVVVVVVD

pLDDT: mean 84.49, std 9.35, range [50.03, 95.69]